Protein AF-A0A1X7T5A9-F1 (afdb_monomer)

Foldseek 3Di:
DLVCVVVVHQCLPPDDDPVDDDDDPVVVCCSQQVPDDDPDHLLPDDPDDPVSSVQLVVQLVVQRVVLVPDPCSHCVRCVVPDNRSNVVSSVVSSVVSD

Mean predicted aligned error: 6.4 Å

Organism: Amphimedon queenslandica (NCBI:txid400682)

Sequence (98 aa):
YLRRHISHSPLDRFSYNPRVFEGENVECLQVLLNTQLTNYRQCGVKDPSWSELKHFVDFLNTQLRSCESSIFCNEDIVGDVMPGLKTFVVKFMIRMSK

pLDDT: mean 80.53, std 11.08, range [44.53, 91.38]

Secondary structure (DSSP, 8-state):
-HHHHHTT---TT----TT---S-HHHHHHHHHT-SS-S--SS-SSS--HHHHHHHHHHHHHHHHHHHHSGGG-HHHHTTTSTTHHHHHHHHHHHHT-

Solvent-accessible surface area (backbone atoms only — not comparable to full-atom values): 5978 Å² total; per-residue (Å²): 108,70,69,40,57,76,68,69,47,87,40,37,88,60,76,93,53,95,88,62,85,85,81,52,73,67,56,51,50,37,64,54,67,40,77,75,91,62,101,66,58,54,55,59,58,85,83,67,51,73,65,56,53,48,51,40,50,54,53,46,50,53,53,50,52,53,41,71,74,31,70,76,42,32,43,95,76,30,38,93,81,48,65,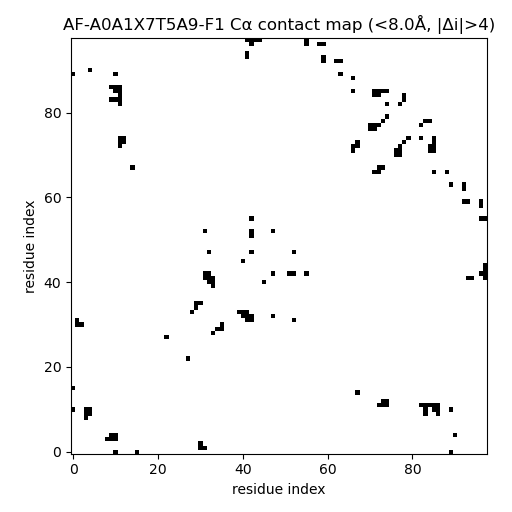57,46,35,36,50,51,53,55,48,50,52,59,74,50,70

InterPro domains:
  IPR031248 E3 ubiquitin-protein ligase RNF213 [PTHR22605] (1-98)

Radius of gyration: 13.96 Å; Cα contacts (8 Å, |Δi|>4): 89; chains: 1; bounding box: 34×25×37 Å

Structure (mmCIF, N/CA/C/O backbone):
data_AF-A0A1X7T5A9-F1
#
_entry.id   AF-A0A1X7T5A9-F1
#
loop_
_atom_site.group_PDB
_atom_site.id
_atom_site.type_symbol
_atom_site.label_atom_id
_atom_site.label_alt_id
_atom_site.label_comp_id
_atom_site.label_asym_id
_atom_site.label_entity_id
_atom_site.label_seq_id
_atom_site.pdbx_PDB_ins_code
_atom_site.Cartn_x
_atom_site.Cartn_y
_atom_site.Cartn_z
_atom_site.occupancy
_atom_site.B_iso_or_equiv
_atom_site.auth_seq_id
_atom_site.auth_comp_id
_atom_site.auth_asym_id
_atom_site.auth_atom_id
_atom_site.pdbx_PDB_model_num
ATOM 1 N N . TYR A 1 1 ? -2.842 -3.990 -1.117 1.00 86.19 1 TYR A N 1
ATOM 2 C CA . TYR A 1 1 ? -1.499 -4.108 -0.510 1.00 86.19 1 TYR A CA 1
ATOM 3 C C . TYR A 1 1 ? -1.447 -5.055 0.686 1.00 86.19 1 TYR A C 1
ATOM 5 O O . TYR A 1 1 ? -0.836 -6.105 0.546 1.00 86.19 1 TYR A O 1
ATOM 13 N N . LEU A 1 2 ? -2.108 -4.764 1.817 1.00 85.62 2 LEU A N 1
ATOM 14 C CA . LEU A 1 2 ? -2.015 -5.592 3.038 1.00 85.62 2 LEU A CA 1
ATOM 15 C C . LEU A 1 2 ? -2.392 -7.071 2.835 1.00 85.62 2 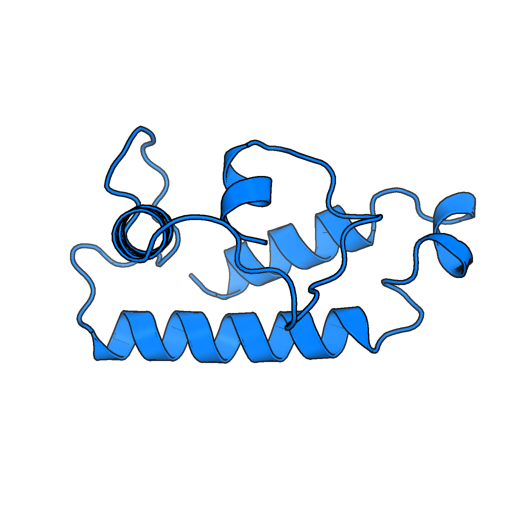LEU A C 1
ATOM 17 O O . LEU A 1 2 ? -1.639 -7.942 3.252 1.00 85.62 2 LEU A O 1
ATOM 21 N N . ARG A 1 3 ? -3.487 -7.365 2.116 1.00 84.75 3 ARG A N 1
ATOM 22 C CA . ARG A 1 3 ? -3.887 -8.748 1.778 1.00 84.75 3 ARG A CA 1
ATOM 23 C C . ARG A 1 3 ? -2.759 -9.521 1.080 1.00 84.75 3 ARG A C 1
ATOM 25 O O . ARG A 1 3 ? -2.410 -10.614 1.499 1.00 84.75 3 ARG A O 1
ATOM 32 N N . ARG A 1 4 ? -2.144 -8.906 0.064 1.00 86.75 4 ARG A N 1
ATOM 33 C CA . ARG A 1 4 ? -1.020 -9.479 -0.696 1.00 86.75 4 ARG A CA 1
ATOM 34 C C . ARG A 1 4 ? 0.248 -9.625 0.151 1.00 86.75 4 ARG A C 1
ATOM 36 O O . ARG A 1 4 ? 0.996 -10.577 -0.025 1.00 86.75 4 ARG A O 1
ATOM 43 N N . HIS A 1 5 ? 0.471 -8.708 1.091 1.00 84.38 5 HIS A N 1
ATOM 44 C CA . HIS A 1 5 ? 1.562 -8.813 2.057 1.00 84.38 5 HIS A CA 1
ATOM 45 C C . HIS A 1 5 ? 1.373 -10.009 3.009 1.00 84.38 5 HIS A C 1
ATOM 47 O O . HIS A 1 5 ? 2.338 -10.729 3.252 1.00 84.38 5 HIS A O 1
ATOM 53 N N . ILE A 1 6 ? 0.144 -10.258 3.485 1.00 81.81 6 ILE A N 1
ATOM 54 C CA . ILE A 1 6 ? -0.204 -11.427 4.318 1.00 81.81 6 ILE A CA 1
ATOM 55 C C . ILE A 1 6 ? -0.063 -12.733 3.525 1.00 81.81 6 ILE A C 1
ATOM 57 O O . ILE A 1 6 ? 0.465 -13.709 4.043 1.00 81.81 6 ILE A O 1
ATOM 61 N N . SER A 1 7 ? -0.473 -12.751 2.254 1.00 82.88 7 SER A N 1
ATOM 62 C CA . SER A 1 7 ? -0.322 -13.921 1.377 1.00 82.88 7 SER A CA 1
ATOM 63 C C . SER A 1 7 ? 1.083 -14.079 0.781 1.00 82.88 7 SER A C 1
ATOM 65 O O . SER A 1 7 ? 1.272 -14.907 -0.107 1.00 82.88 7 SER A O 1
ATOM 67 N N . HIS A 1 8 ? 2.060 -13.276 1.224 1.00 82.12 8 HIS A N 1
ATOM 68 C CA . HIS A 1 8 ? 3.439 -13.264 0.720 1.00 82.12 8 HIS A CA 1
ATOM 69 C C . HIS A 1 8 ? 3.561 -13.146 -0.811 1.00 82.12 8 HIS A C 1
ATOM 71 O O . HIS A 1 8 ? 4.545 -13.585 -1.404 1.00 82.12 8 HIS A O 1
ATOM 77 N N . SER A 1 9 ? 2.575 -12.528 -1.460 1.00 85.25 9 SER A N 1
ATOM 78 C CA . SER A 1 9 ? 2.552 -12.360 -2.910 1.00 85.25 9 SER A CA 1
ATOM 79 C C . SER A 1 9 ? 3.462 -11.202 -3.343 1.00 85.25 9 SER A C 1
ATOM 81 O O . SER A 1 9 ? 3.543 -10.197 -2.628 1.00 85.25 9 SER A O 1
ATOM 83 N N . PRO A 1 10 ? 4.132 -11.305 -4.506 1.00 84.19 10 PRO A N 1
ATOM 84 C CA . PRO A 1 10 ? 4.965 -10.226 -5.025 1.00 84.19 10 PRO A CA 1
ATOM 85 C C . PRO A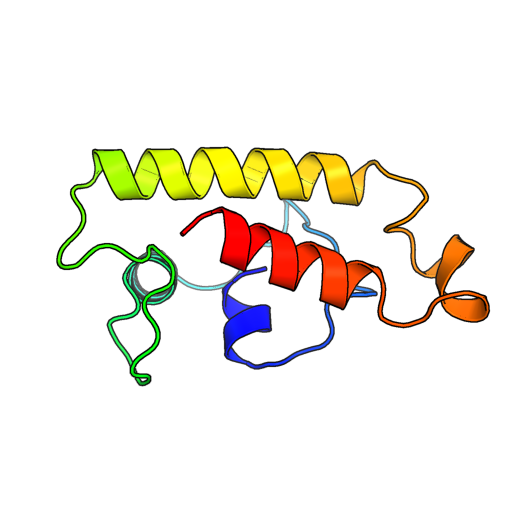 1 10 ? 4.118 -8.979 -5.308 1.00 84.19 10 PRO A C 1
ATOM 87 O O . PRO A 1 10 ? 2.995 -9.064 -5.813 1.00 84.19 10 PRO A O 1
ATOM 90 N N . LEU A 1 11 ? 4.654 -7.813 -4.951 1.00 87.75 11 LEU A N 1
ATOM 91 C CA . LEU A 1 11 ? 4.002 -6.507 -5.097 1.00 87.75 11 LEU A CA 1
ATOM 92 C C . LEU A 1 11 ? 4.633 -5.650 -6.196 1.00 87.75 11 LEU A C 1
ATOM 94 O O . LEU A 1 11 ? 4.139 -4.561 -6.476 1.00 87.75 11 LEU A O 1
ATOM 98 N N . ASP A 1 12 ? 5.683 -6.151 -6.835 1.00 86.31 12 ASP A N 1
ATOM 99 C CA . ASP A 1 12 ? 6.491 -5.424 -7.810 1.00 86.31 12 ASP A CA 1
ATOM 100 C C . ASP A 1 12 ? 5.660 -4.939 -9.007 1.00 86.31 12 ASP A C 1
ATOM 102 O O . ASP A 1 12 ? 5.592 -3.748 -9.316 1.00 86.31 12 ASP A O 1
ATOM 106 N N . ARG A 1 13 ? 4.843 -5.831 -9.568 1.00 87.06 13 ARG A N 1
ATOM 107 C CA . ARG A 1 13 ? 3.920 -5.505 -10.668 1.00 87.06 13 ARG A CA 1
ATOM 108 C C . ARG A 1 13 ? 2.530 -5.055 -10.222 1.00 87.06 13 ARG A C 1
ATOM 110 O O . ARG A 1 13 ? 1.661 -4.824 -11.055 1.00 87.06 13 ARG A O 1
ATOM 117 N N . PHE A 1 14 ? 2.281 -4.957 -8.919 1.00 89.38 14 PHE A N 1
ATOM 118 C CA . PHE A 1 14 ? 0.958 -4.608 -8.411 1.00 89.38 14 PHE A CA 1
ATOM 119 C C . PHE A 1 14 ? 0.800 -3.093 -8.277 1.00 89.38 14 PH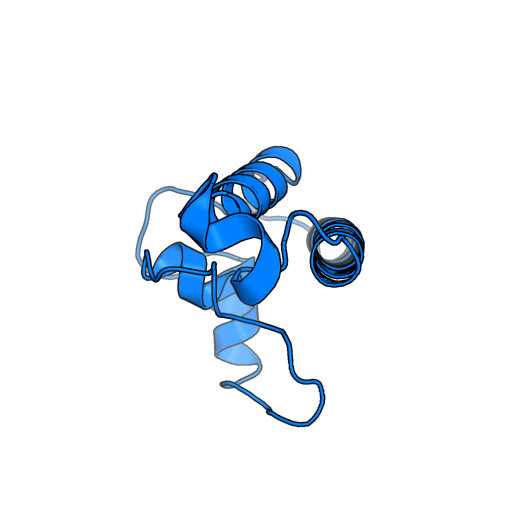E A C 1
ATOM 121 O O . PHE A 1 14 ? 1.600 -2.450 -7.607 1.00 89.38 14 PHE A O 1
ATOM 128 N N . SER A 1 15 ? -0.257 -2.521 -8.841 1.00 86.81 15 SER A N 1
ATOM 129 C CA . SER A 1 15 ? -0.667 -1.133 -8.612 1.00 86.81 15 SER A CA 1
ATOM 130 C C . SER A 1 15 ? -2.120 -1.085 -8.154 1.00 86.81 15 SER A C 1
ATOM 132 O O . SER A 1 15 ? -2.948 -1.917 -8.536 1.00 86.81 15 SER A O 1
ATOM 134 N N . TYR A 1 16 ? -2.436 -0.127 -7.290 1.00 88.44 16 TYR A N 1
ATOM 135 C CA . TYR A 1 16 ? -3.797 0.102 -6.846 1.00 88.44 16 TYR A CA 1
ATOM 136 C C . TYR A 1 16 ? -4.630 0.689 -7.985 1.00 88.44 16 TYR A C 1
ATOM 138 O O . TYR A 1 16 ? -4.278 1.703 -8.584 1.00 88.44 16 TYR A O 1
ATOM 146 N N . ASN A 1 17 ? -5.776 0.064 -8.258 1.00 87.06 17 ASN A N 1
ATOM 147 C CA . ASN A 1 17 ? -6.752 0.576 -9.206 1.00 87.06 17 ASN A CA 1
ATOM 148 C C . ASN A 1 17 ? -8.035 0.966 -8.455 1.00 87.06 17 ASN A C 1
ATOM 150 O O . ASN A 1 17 ? -8.726 0.078 -7.956 1.00 87.06 17 ASN A O 1
ATOM 154 N N . PRO A 1 18 ? -8.410 2.258 -8.414 1.00 84.31 18 PRO A N 1
ATOM 155 C CA . PRO A 1 18 ? -9.596 2.713 -7.687 1.00 84.31 18 PRO A CA 1
ATOM 156 C C . PRO A 1 18 ? -10.921 2.192 -8.265 1.00 84.31 18 PRO A C 1
ATOM 158 O O . PRO A 1 18 ? -11.948 2.298 -7.603 1.00 84.31 18 PRO A O 1
ATOM 161 N N . ARG A 1 19 ? -10.927 1.651 -9.491 1.00 84.31 19 ARG A N 1
ATOM 162 C CA . ARG A 1 19 ? -12.122 1.068 -10.127 1.00 84.31 19 ARG A CA 1
ATOM 163 C C . ARG A 1 19 ? -12.338 -0.399 -9.766 1.00 84.31 19 ARG A C 1
ATOM 165 O O . ARG A 1 19 ? -13.400 -0.938 -10.060 1.00 84.31 19 ARG A O 1
ATOM 172 N N . VAL A 1 20 ? -11.337 -1.051 -9.177 1.00 84.56 20 VAL A N 1
ATOM 173 C CA . VAL A 1 20 ? -11.405 -2.464 -8.807 1.00 84.56 20 VAL A CA 1
ATOM 174 C C . VAL A 1 20 ? -11.697 -2.551 -7.317 1.00 84.56 20 VAL A C 1
ATOM 176 O O . VAL A 1 20 ? -10.873 -2.175 -6.486 1.00 84.56 20 VAL A O 1
ATOM 179 N N . PHE A 1 21 ? -12.877 -3.061 -6.981 1.00 77.69 21 PHE A N 1
ATOM 180 C CA . PHE A 1 21 ? -13.236 -3.359 -5.602 1.00 77.69 21 PHE A CA 1
ATOM 181 C C . PHE A 1 21 ? -12.817 -4.798 -5.278 1.00 77.69 21 PHE A C 1
ATOM 183 O O . PHE A 1 21 ? -13.328 -5.742 -5.877 1.00 77.69 21 PHE A O 1
ATOM 190 N N . GLU A 1 22 ? -11.855 -4.974 -4.368 1.00 77.25 22 GLU A N 1
ATOM 191 C CA . GLU A 1 22 ? -11.345 -6.298 -3.987 1.00 77.25 22 GLU A CA 1
ATOM 192 C C . GLU A 1 22 ? -11.763 -6.692 -2.558 1.00 77.25 22 GLU A C 1
ATOM 194 O O . GLU A 1 22 ? -11.128 -6.288 -1.577 1.00 77.25 22 GLU A O 1
ATOM 199 N N . GLY A 1 23 ? -12.732 -7.605 -2.452 1.00 78.44 23 GLY A N 1
ATOM 200 C CA . GLY A 1 23 ? -13.186 -8.232 -1.202 1.00 78.44 23 GLY A CA 1
ATOM 201 C C . GLY A 1 23 ? -14.197 -7.404 -0.409 1.00 78.44 23 GLY A C 1
ATOM 202 O O . GLY A 1 23 ? -14.601 -6.329 -0.836 1.00 78.44 23 GLY A O 1
ATOM 203 N N . GLU A 1 24 ? -14.629 -7.918 0.742 1.00 83.69 24 GLU A N 1
ATOM 204 C CA . GLU A 1 24 ? -15.698 -7.304 1.543 1.00 83.69 24 GLU A CA 1
ATOM 205 C C . GLU A 1 24 ? -15.176 -6.408 2.680 1.00 83.69 24 GLU A C 1
ATOM 207 O O . GLU A 1 24 ? -14.037 -6.530 3.138 1.00 83.69 24 GLU A O 1
ATOM 212 N N . ASN A 1 25 ? -16.038 -5.525 3.201 1.00 83.06 25 ASN A N 1
ATOM 213 C CA . ASN A 1 25 ? -15.708 -4.648 4.335 1.00 83.06 25 ASN A CA 1
ATOM 214 C C . ASN A 1 25 ? -15.273 -5.436 5.584 1.00 83.06 25 ASN A C 1
ATOM 216 O O . ASN A 1 25 ? -14.390 -4.993 6.320 1.00 83.06 25 ASN A O 1
ATOM 220 N N . VAL A 1 26 ? -15.864 -6.616 5.803 1.00 82.19 26 VAL A N 1
ATOM 221 C CA . VAL A 1 26 ? -15.512 -7.508 6.917 1.00 82.19 26 VAL A CA 1
ATOM 222 C C . VAL A 1 26 ? -14.087 -8.033 6.757 1.00 82.19 26 VAL A C 1
ATOM 224 O O . VAL A 1 26 ? -13.307 -7.983 7.706 1.00 82.19 26 VAL A O 1
ATOM 227 N N . GLU A 1 27 ? -13.708 -8.456 5.551 1.00 80.94 27 GLU A N 1
ATOM 228 C CA . GLU A 1 27 ? -12.347 -8.916 5.262 1.00 80.94 27 GLU A CA 1
ATOM 229 C C . GLU A 1 27 ? -11.324 -7.785 5.408 1.00 80.94 27 GLU A C 1
ATOM 231 O O . GLU A 1 27 ? -10.220 -8.005 5.901 1.00 80.94 27 GLU A O 1
ATOM 236 N N . CYS A 1 28 ? -11.684 -6.559 5.017 1.00 83.56 28 CYS A N 1
ATOM 237 C CA . CYS A 1 28 ? -10.833 -5.386 5.212 1.00 83.56 28 CYS A CA 1
ATOM 238 C C . CYS A 1 28 ? -10.535 -5.162 6.701 1.00 83.56 28 CYS A C 1
ATOM 240 O O . CYS A 1 28 ? -9.373 -5.042 7.095 1.00 83.56 28 CYS A O 1
ATOM 242 N N . LEU A 1 29 ? -11.575 -5.184 7.540 1.00 79.94 29 LEU A N 1
ATOM 243 C CA . LEU A 1 29 ? -11.430 -5.074 8.991 1.00 79.94 29 LEU A CA 1
ATOM 244 C C . LEU A 1 29 ? -10.599 -6.220 9.568 1.00 79.94 29 LEU A C 1
ATOM 246 O O . LEU A 1 29 ? -9.711 -5.964 10.375 1.00 79.94 29 LEU A O 1
ATOM 250 N N . GLN A 1 30 ? -10.820 -7.459 9.124 1.00 80.69 30 GLN A N 1
ATOM 251 C CA . GLN A 1 30 ? -10.021 -8.613 9.547 1.00 80.69 30 GLN A CA 1
ATOM 252 C C . GLN A 1 30 ? -8.542 -8.460 9.180 1.00 80.69 30 GLN A C 1
ATOM 254 O O . GLN A 1 30 ? -7.681 -8.769 9.999 1.00 80.69 30 GLN A O 1
ATOM 259 N N . VAL A 1 31 ? -8.231 -7.942 7.989 1.00 81.06 31 VAL A N 1
ATOM 260 C CA . VAL A 1 31 ? -6.855 -7.680 7.534 1.00 81.06 31 VAL A CA 1
ATOM 261 C C . VAL A 1 31 ? -6.193 -6.556 8.340 1.00 81.06 31 VAL A C 1
ATOM 263 O O . VAL A 1 31 ? -5.003 -6.642 8.643 1.00 81.06 31 VAL A O 1
ATOM 266 N N . LEU A 1 32 ? -6.944 -5.511 8.699 1.00 77.81 32 LEU A N 1
ATOM 267 C CA . LEU A 1 32 ? -6.443 -4.381 9.492 1.00 77.81 32 LEU A CA 1
ATOM 268 C C . LEU A 1 32 ? -6.227 -4.751 10.966 1.00 77.81 32 LEU A C 1
ATOM 270 O O . LEU A 1 32 ? -5.186 -4.436 11.544 1.00 77.81 32 LEU A O 1
ATOM 274 N N . LEU A 1 33 ? -7.198 -5.442 11.562 1.00 72.88 33 LEU A N 1
ATOM 275 C CA . LEU A 1 33 ? -7.189 -5.870 12.964 1.00 72.88 33 LEU A CA 1
ATOM 276 C C . LEU A 1 33 ? -6.332 -7.122 13.192 1.00 72.88 33 LEU A C 1
ATOM 278 O O . LEU A 1 33 ? -5.884 -7.380 14.307 1.00 72.88 33 LEU A O 1
ATOM 282 N N . ASN A 1 34 ? -6.081 -7.878 12.127 1.00 62.94 34 ASN A N 1
ATOM 283 C CA . ASN A 1 34 ? -5.413 -9.171 12.117 1.00 62.94 34 ASN A CA 1
ATOM 284 C C . ASN A 1 34 ? -6.055 -10.198 13.068 1.00 62.94 34 ASN A C 1
ATOM 286 O O . ASN A 1 34 ? -5.394 -10.785 13.924 1.00 62.94 34 ASN A O 1
ATOM 290 N N . THR A 1 35 ? -7.368 -10.403 12.925 1.00 48.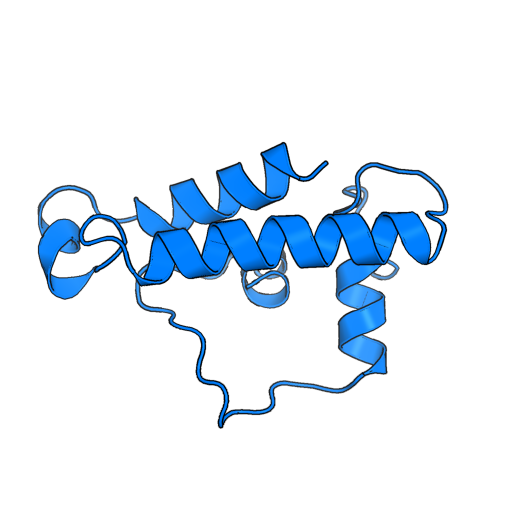62 35 THR A N 1
ATOM 291 C CA . THR A 1 35 ? -8.158 -11.334 13.753 1.00 48.62 35 THR A CA 1
ATOM 292 C C . THR A 1 35 ? -8.147 -12.785 13.267 1.00 48.62 35 THR A C 1
ATOM 294 O O . THR A 1 35 ? -8.660 -13.649 13.973 1.00 48.62 35 THR A O 1
ATOM 297 N N . GLN A 1 36 ? -7.517 -13.105 12.131 1.00 44.69 36 GLN A N 1
ATOM 298 C CA . GLN A 1 36 ? -7.444 -14.482 11.640 1.00 44.69 36 GLN A CA 1
ATOM 299 C C . GLN A 1 36 ? -6.010 -14.853 11.214 1.00 44.69 36 GLN A C 1
ATOM 301 O O . GLN A 1 36 ? -5.486 -14.343 10.229 1.00 44.69 36 GLN A O 1
ATOM 306 N N . LEU A 1 37 ? -5.420 -15.798 11.961 1.00 45.72 37 LEU A N 1
ATOM 307 C CA . LEU A 1 37 ? -4.348 -16.735 11.569 1.00 45.72 37 LEU A CA 1
ATOM 308 C C . LEU A 1 37 ? -2.850 -16.427 11.788 1.00 45.72 37 LEU A C 1
ATOM 310 O O . LEU A 1 37 ? -2.059 -17.308 11.475 1.00 45.72 37 LEU A O 1
ATOM 314 N N . THR A 1 38 ? -2.383 -15.331 12.398 1.00 44.53 38 THR A N 1
ATOM 315 C CA . THR A 1 38 ? -0.943 -15.252 12.782 1.00 44.53 38 THR A CA 1
ATOM 316 C C . THR A 1 38 ? -0.632 -14.293 13.939 1.00 44.53 38 THR A C 1
ATOM 318 O O . THR A 1 38 ? -1.242 -13.239 14.078 1.00 44.53 38 THR A O 1
ATOM 321 N N . ASN A 1 39 ? 0.398 -14.626 14.732 1.00 48.84 39 ASN A N 1
ATOM 322 C CA . ASN A 1 39 ? 0.955 -13.869 15.874 1.00 48.84 39 ASN A CA 1
ATOM 323 C C . ASN A 1 39 ? 1.530 -12.464 15.537 1.00 48.84 39 ASN A C 1
ATOM 325 O O . ASN A 1 39 ? 2.303 -11.909 16.318 1.00 48.84 39 ASN A O 1
ATOM 329 N N . TYR A 1 40 ? 1.211 -11.871 14.383 1.00 53.12 40 TYR A N 1
ATOM 330 C CA . TYR A 1 40 ? 1.881 -10.674 13.867 1.00 53.12 40 TYR A CA 1
ATO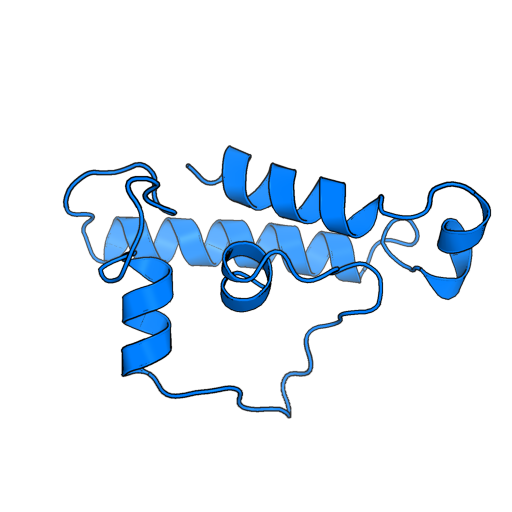M 331 C C . TYR A 1 40 ? 0.901 -9.522 13.606 1.00 53.12 40 TYR A C 1
ATOM 333 O O . TYR A 1 40 ? 0.459 -9.325 12.483 1.00 53.12 40 TYR A O 1
ATOM 341 N N . ARG A 1 41 ? 0.547 -8.717 14.617 1.00 61.16 41 ARG A N 1
ATOM 342 C CA . ARG A 1 41 ? -0.393 -7.582 14.449 1.00 61.16 41 ARG A CA 1
ATOM 343 C C . ARG A 1 41 ? 0.126 -6.563 13.424 1.00 61.16 41 ARG A C 1
ATOM 345 O O . ARG A 1 41 ? 1.289 -6.157 13.496 1.00 61.16 41 ARG A O 1
ATOM 352 N N . GLN A 1 42 ? -0.720 -6.134 12.480 1.00 62.22 42 GLN A N 1
ATOM 353 C CA . GLN A 1 42 ? -0.331 -5.133 11.473 1.00 62.22 42 GLN A CA 1
ATOM 354 C C . GLN A 1 42 ? -0.289 -3.710 12.023 1.00 62.22 42 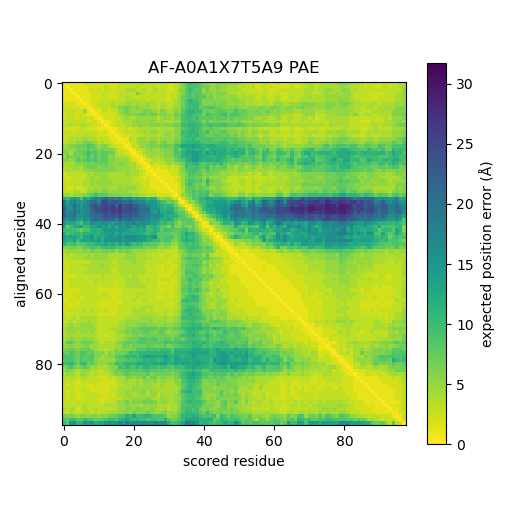GLN A C 1
ATOM 356 O O . GLN A 1 42 ? 0.559 -2.949 11.589 1.00 62.22 42 GLN A O 1
ATOM 361 N N . CYS A 1 43 ? -1.119 -3.396 13.019 1.00 60.34 43 CYS A N 1
ATOM 362 C CA . CYS A 1 43 ? -1.115 -2.108 13.715 1.00 60.34 43 CYS A CA 1
ATOM 363 C C . CYS A 1 43 ? -0.091 -2.038 14.870 1.00 60.34 43 CYS A C 1
ATOM 365 O O . CYS A 1 43 ? 0.035 -1.001 15.499 1.00 60.34 43 CYS A O 1
ATOM 367 N N . GLY A 1 44 ? 0.584 -3.140 15.229 1.00 64.75 44 GLY A N 1
ATOM 368 C CA . GLY A 1 44 ? 1.532 -3.191 16.361 1.00 64.75 44 GLY A CA 1
ATOM 369 C C . GLY A 1 44 ? 0.904 -3.080 17.766 1.00 64.75 44 GLY A C 1
ATOM 370 O O . GLY A 1 44 ? 1.428 -3.666 18.710 1.00 64.75 44 GLY A O 1
ATOM 371 N N . VAL A 1 45 ? -0.250 -2.421 17.892 1.00 65.06 45 VAL A N 1
ATOM 372 C CA . VAL A 1 45 ? -0.977 -2.160 19.143 1.00 65.06 45 VAL A CA 1
ATOM 373 C C . VAL A 1 45 ? -1.926 -3.311 19.503 1.00 65.06 45 VAL A C 1
ATOM 375 O O . VAL A 1 45 ? -2.573 -3.918 18.640 1.00 65.06 45 VAL A O 1
ATOM 378 N N . LYS A 1 46 ? -2.009 -3.636 20.800 1.00 66.62 46 LYS A N 1
ATOM 379 C CA . LYS A 1 46 ? -2.998 -4.574 21.343 1.00 66.62 46 LYS A CA 1
ATOM 380 C C . LYS A 1 46 ? -4.325 -3.833 21.533 1.00 66.62 46 LYS A C 1
ATOM 382 O O . LYS A 1 46 ? -4.374 -2.897 22.314 1.00 66.62 46 LYS A O 1
ATOM 387 N N . ASP A 1 47 ? -5.358 -4.287 20.828 1.00 68.12 47 ASP A N 1
ATOM 388 C CA . ASP A 1 47 ? -6.729 -3.752 20.860 1.00 68.12 47 ASP A CA 1
ATOM 389 C C . ASP A 1 47 ? -6.799 -2.256 20.487 1.00 68.12 47 ASP A C 1
ATOM 391 O O . ASP A 1 47 ? -7.146 -1.422 21.322 1.00 68.12 47 ASP A O 1
ATOM 395 N N . PRO A 1 48 ? -6.437 -1.902 19.235 1.00 75.75 48 PRO A N 1
ATOM 396 C CA . PRO A 1 48 ? -6.376 -0.512 18.810 1.00 75.75 48 PRO A CA 1
ATOM 397 C C . PRO A 1 48 ? -7.763 0.134 18.807 1.00 75.75 48 PRO A C 1
ATOM 399 O O . PRO A 1 48 ? -8.762 -0.460 18.392 1.00 75.75 48 PRO A O 1
ATOM 402 N N . SER A 1 49 ? -7.802 1.397 19.202 1.00 84.62 49 SER A N 1
ATOM 403 C CA . SER A 1 49 ? -8.936 2.279 18.971 1.00 84.62 49 SER A CA 1
ATOM 404 C C . SER A 1 49 ? -9.160 2.510 17.472 1.00 84.62 49 SER A C 1
ATOM 406 O O . SER A 1 49 ? -8.249 2.420 16.643 1.00 84.62 49 SER A O 1
ATOM 408 N N . TRP A 1 50 ? -10.383 2.899 17.108 1.00 83.50 50 TRP A N 1
ATOM 409 C CA . TRP A 1 50 ? -10.698 3.311 15.736 1.00 83.50 50 TRP A CA 1
ATOM 410 C C . TRP A 1 50 ? -9.821 4.468 15.248 1.00 83.50 50 TRP A C 1
ATOM 412 O O . TRP A 1 50 ? -9.479 4.526 14.067 1.00 83.50 50 TRP A O 1
ATOM 422 N N . SER A 1 51 ? -9.419 5.360 16.156 1.00 86.56 51 SER A N 1
ATOM 423 C CA . SER A 1 51 ? -8.494 6.449 15.858 1.00 86.56 51 SER A CA 1
ATOM 424 C C . SER A 1 51 ? -7.122 5.917 15.458 1.00 86.56 51 SER A C 1
ATOM 426 O O . SER A 1 51 ? -6.593 6.351 14.440 1.00 86.56 51 SER A O 1
ATOM 428 N N . GLU A 1 52 ? -6.550 4.966 16.196 1.00 82.12 52 GLU A N 1
ATOM 429 C CA . GLU A 1 52 ? -5.244 4.372 15.867 1.00 82.12 52 GLU A CA 1
ATOM 430 C C . GLU A 1 52 ? -5.283 3.618 14.534 1.00 82.12 52 GLU A C 1
ATOM 432 O O . GLU A 1 52 ? -4.395 3.801 13.703 1.00 82.12 52 GLU A O 1
ATOM 437 N N . LEU A 1 53 ? -6.355 2.861 14.271 1.00 83.56 53 LEU A N 1
ATOM 438 C CA . LEU A 1 53 ? -6.555 2.204 12.974 1.00 83.56 53 LEU A CA 1
ATOM 439 C C . LEU A 1 53 ? -6.629 3.213 11.831 1.00 83.56 53 LEU A C 1
ATOM 441 O O . LEU A 1 53 ? -6.009 3.010 10.787 1.00 83.56 53 LEU A O 1
ATOM 445 N N . LYS A 1 54 ? -7.365 4.311 12.018 1.00 86.06 54 LYS A N 1
ATOM 446 C CA . LYS A 1 54 ? -7.454 5.369 11.013 1.00 86.06 54 LYS A CA 1
ATOM 447 C C . LYS A 1 54 ? -6.092 6.015 10.758 1.00 86.06 54 LYS A C 1
ATOM 449 O O . LYS A 1 54 ? -5.715 6.147 9.598 1.00 86.06 54 LYS A O 1
ATOM 454 N N . HIS A 1 55 ? -5.348 6.367 11.806 1.00 87.12 55 HIS A N 1
ATOM 455 C CA . HIS A 1 55 ? -4.010 6.947 11.662 1.00 87.12 55 HIS A CA 1
ATOM 456 C C . HIS A 1 55 ? -3.061 5.992 10.930 1.00 87.12 55 HIS A C 1
ATOM 458 O O . HIS A 1 55 ? -2.370 6.415 10.005 1.00 87.12 55 HIS A O 1
ATOM 464 N N . PHE A 1 56 ? -3.081 4.704 11.283 1.00 85.00 56 PHE A N 1
ATOM 465 C CA . PHE A 1 56 ? -2.318 3.664 10.595 1.00 85.00 56 PHE A CA 1
ATOM 466 C C . PHE A 1 56 ? -2.651 3.603 9.099 1.00 85.00 56 PHE A C 1
ATOM 468 O O . PHE A 1 56 ? -1.753 3.649 8.256 1.00 85.00 56 PHE A O 1
ATOM 475 N N . VAL A 1 57 ? -3.941 3.525 8.756 1.00 87.00 57 VAL A N 1
ATOM 476 C CA . VAL A 1 57 ? -4.397 3.431 7.361 1.00 87.00 57 VAL A CA 1
ATOM 477 C C . VAL A 1 57 ? -4.049 4.690 6.574 1.00 87.00 57 VAL A C 1
ATOM 479 O O . VAL A 1 57 ? -3.564 4.578 5.448 1.00 87.00 57 VAL A O 1
ATOM 482 N N . ASP A 1 58 ? -4.257 5.874 7.147 1.00 89.31 58 ASP A N 1
ATOM 483 C CA . ASP A 1 58 ? -3.963 7.148 6.486 1.00 89.31 58 ASP A CA 1
ATOM 484 C C . ASP A 1 58 ? -2.456 7.308 6.231 1.00 89.31 58 ASP A C 1
ATOM 486 O O . ASP A 1 58 ? -2.045 7.681 5.123 1.00 89.31 58 ASP A O 1
ATOM 490 N N . PHE A 1 59 ? -1.625 6.964 7.219 1.00 88.88 59 PHE A N 1
ATOM 491 C CA . PHE A 1 59 ? -0.170 6.989 7.085 1.00 88.88 59 PHE A CA 1
ATOM 492 C C . PHE A 1 59 ? 0.300 6.008 6.005 1.00 88.88 59 PHE A C 1
ATOM 494 O O . PHE A 1 59 ? 0.990 6.407 5.063 1.00 88.88 59 PHE A O 1
ATOM 501 N N . LEU A 1 60 ? -0.144 4.749 6.072 1.00 89.31 60 LEU A N 1
ATOM 502 C CA . LEU A 1 60 ? 0.214 3.726 5.092 1.00 89.31 60 LEU A CA 1
ATOM 503 C C . LEU A 1 60 ? -0.251 4.099 3.676 1.00 89.31 60 LEU A C 1
ATOM 505 O O . LEU A 1 60 ? 0.510 3.953 2.722 1.00 89.31 60 LEU A O 1
ATOM 509 N N . ASN A 1 61 ? -1.473 4.611 3.518 1.00 90.94 61 ASN A N 1
ATOM 510 C CA . ASN A 1 61 ? -2.004 5.049 2.225 1.00 90.94 61 ASN A CA 1
ATOM 511 C C . ASN A 1 61 ? -1.174 6.196 1.630 1.00 90.94 61 ASN A C 1
ATOM 513 O O . ASN A 1 61 ? -0.887 6.185 0.435 1.00 90.94 61 ASN A O 1
ATOM 517 N N . THR A 1 62 ? -0.742 7.154 2.453 1.00 91.38 62 THR A N 1
ATOM 518 C CA . THR A 1 62 ? 0.127 8.254 2.005 1.00 91.38 62 THR A CA 1
ATOM 519 C C . THR A 1 62 ? 1.465 7.722 1.491 1.00 91.38 62 THR A C 1
ATOM 521 O O . THR A 1 62 ? 1.891 8.081 0.396 1.00 91.38 62 THR A O 1
ATOM 524 N N . GLN A 1 63 ? 2.097 6.810 2.233 1.00 90.06 63 GLN A N 1
ATOM 525 C CA . GLN A 1 63 ? 3.368 6.198 1.835 1.00 90.06 63 GLN A CA 1
ATOM 526 C C . GLN A 1 63 ? 3.234 5.365 0.546 1.00 90.06 63 GLN A C 1
ATOM 528 O O . GLN A 1 63 ? 4.060 5.484 -0.360 1.00 90.06 63 GLN A O 1
ATOM 533 N N . LEU A 1 64 ? 2.161 4.574 0.418 1.00 90.56 64 LEU A N 1
ATOM 534 C CA . LEU A 1 64 ? 1.893 3.759 -0.772 1.00 90.56 64 LEU A CA 1
ATOM 535 C C . LEU A 1 64 ? 1.652 4.611 -2.020 1.00 90.56 64 LEU A C 1
ATOM 537 O O . LEU A 1 64 ? 2.210 4.304 -3.070 1.00 90.56 64 LEU A O 1
ATOM 541 N N . ARG A 1 65 ? 0.881 5.700 -1.906 1.00 90.94 65 ARG A N 1
ATOM 542 C CA . ARG A 1 65 ? 0.663 6.646 -3.013 1.00 90.94 65 ARG A CA 1
ATOM 543 C C . ARG A 1 65 ? 1.970 7.282 -3.475 1.00 90.94 65 ARG A C 1
ATOM 545 O O . ARG A 1 65 ? 2.223 7.343 -4.674 1.00 90.94 65 ARG A O 1
ATOM 552 N N . SER A 1 66 ? 2.818 7.693 -2.532 1.00 90.06 66 SER A N 1
ATOM 553 C CA . SER A 1 66 ? 4.145 8.224 -2.853 1.00 90.06 66 SER A CA 1
ATOM 554 C C . SER A 1 66 ? 5.025 7.185 -3.555 1.00 90.06 66 SER A C 1
ATOM 556 O O . SER A 1 66 ? 5.694 7.527 -4.530 1.00 90.06 66 SER A O 1
ATOM 558 N N . CYS A 1 67 ? 4.989 5.912 -3.136 1.00 89.00 67 CYS A N 1
ATOM 559 C CA . CYS A 1 67 ? 5.684 4.839 -3.856 1.00 89.00 67 CYS A CA 1
ATOM 560 C C . CYS A 1 67 ? 5.127 4.665 -5.271 1.00 89.00 67 CYS A C 1
ATOM 562 O O . CYS A 1 67 ? 5.909 4.683 -6.207 1.00 89.00 67 CYS A O 1
ATOM 564 N N . GLU A 1 68 ? 3.810 4.592 -5.473 1.00 88.50 68 GLU A N 1
ATOM 565 C CA . GLU A 1 68 ? 3.232 4.440 -6.820 1.00 88.50 68 GLU A CA 1
ATOM 566 C C . GLU A 1 68 ? 3.583 5.588 -7.777 1.00 88.50 68 GLU A C 1
ATOM 568 O O . GLU A 1 68 ? 3.738 5.351 -8.972 1.00 88.50 68 GLU A O 1
ATOM 573 N N . SER A 1 69 ? 3.751 6.813 -7.270 1.00 89.25 69 SER A N 1
ATOM 574 C CA . SER A 1 69 ? 4.209 7.953 -8.078 1.00 89.25 69 SER A CA 1
ATOM 575 C C . SER A 1 69 ? 5.716 7.971 -8.358 1.00 89.25 69 SER A C 1
ATOM 577 O O . SER A 1 69 ? 6.181 8.747 -9.191 1.00 89.25 69 SER A O 1
ATOM 579 N N . SER A 1 70 ? 6.492 7.153 -7.649 1.00 89.81 70 SER A N 1
ATOM 580 C CA . SER A 1 70 ? 7.947 7.140 -7.740 1.00 89.81 70 SER A CA 1
ATOM 581 C C . SER A 1 70 ? 8.422 6.251 -8.883 1.00 89.81 70 SER A C 1
ATOM 583 O O . SER A 1 70 ? 8.031 5.087 -8.985 1.00 89.81 70 SER A O 1
ATOM 585 N N . ILE A 1 71 ? 9.365 6.756 -9.684 1.00 87.81 71 ILE A N 1
ATOM 586 C CA . ILE A 1 71 ? 10.034 5.978 -10.739 1.00 87.81 71 ILE A CA 1
ATOM 587 C C . ILE A 1 71 ? 10.708 4.714 -10.189 1.00 87.81 71 ILE A C 1
ATOM 589 O O . ILE A 1 71 ? 10.803 3.713 -10.889 1.00 87.81 71 ILE A O 1
ATOM 593 N N . PHE A 1 72 ? 11.122 4.739 -8.916 1.00 85.81 72 PHE A N 1
ATOM 594 C CA . PHE A 1 72 ? 11.791 3.622 -8.253 1.00 85.81 72 PHE A CA 1
ATOM 595 C C . PHE A 1 72 ? 10.854 2.448 -7.949 1.00 85.81 72 PHE A C 1
ATOM 597 O O . PHE A 1 72 ? 11.321 1.329 -7.773 1.00 85.81 72 PHE A O 1
ATOM 604 N N . CYS A 1 73 ? 9.540 2.685 -7.890 1.00 85.25 73 CYS A N 1
ATOM 605 C CA . CYS A 1 73 ? 8.539 1.630 -7.720 1.00 85.25 73 CYS A CA 1
ATOM 606 C C . CYS A 1 73 ? 7.891 1.221 -9.061 1.00 85.25 73 CYS A C 1
ATOM 608 O O . CYS A 1 73 ? 6.865 0.534 -9.058 1.00 85.25 73 CYS A O 1
ATOM 610 N N . ASN A 1 74 ? 8.442 1.649 -10.201 1.00 86.25 74 ASN A N 1
ATOM 611 C CA . ASN A 1 74 ? 7.995 1.195 -11.512 1.00 86.25 74 ASN A CA 1
ATOM 612 C C . ASN A 1 74 ? 8.844 -0.001 -11.966 1.00 86.25 74 ASN A C 1
ATOM 614 O O . ASN A 1 74 ? 10.002 0.159 -12.352 1.00 86.25 74 ASN A O 1
ATOM 618 N N . GLU A 1 75 ? 8.247 -1.193 -11.933 1.00 84.25 75 GLU A N 1
ATOM 619 C CA . GLU A 1 75 ? 8.916 -2.439 -12.323 1.00 84.25 75 GLU A CA 1
ATOM 620 C C . GLU A 1 75 ? 9.360 -2.435 -13.790 1.00 84.25 75 GLU A C 1
ATOM 622 O O . GLU A 1 75 ? 10.393 -3.010 -14.108 1.00 84.25 75 GLU A O 1
ATOM 627 N N . ASP A 1 76 ? 8.647 -1.736 -14.676 1.00 84.44 76 ASP A N 1
ATOM 628 C CA . ASP A 1 76 ? 9.010 -1.662 -16.097 1.00 84.44 76 ASP A CA 1
ATOM 629 C C . ASP A 1 76 ? 10.270 -0.808 -16.338 1.00 84.44 76 ASP A C 1
ATOM 631 O O . ASP A 1 76 ? 10.860 -0.862 -17.413 1.00 84.44 76 ASP A O 1
ATOM 635 N N . ILE A 1 77 ? 10.684 -0.008 -15.345 1.00 82.62 77 ILE A N 1
ATOM 636 C CA . ILE 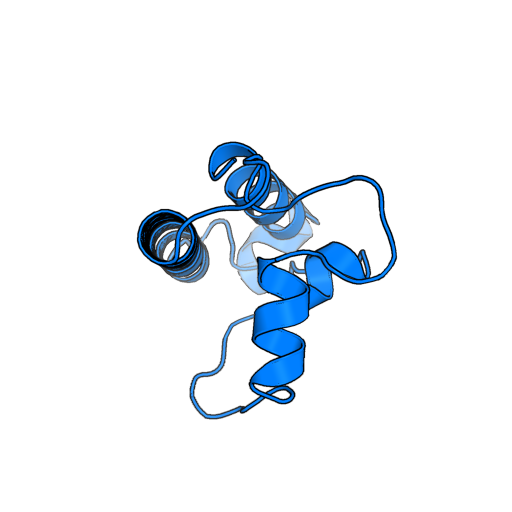A 1 77 ? 11.883 0.843 -15.403 1.00 82.62 77 ILE A CA 1
ATOM 637 C C . ILE A 1 77 ? 13.022 0.236 -14.579 1.00 82.62 77 ILE A C 1
ATOM 639 O O . ILE A 1 77 ? 14.176 0.254 -15.002 1.00 82.62 77 ILE A O 1
ATOM 643 N N . VAL A 1 78 ? 12.713 -0.258 -13.378 1.00 85.06 78 VAL A N 1
ATOM 644 C CA . VAL A 1 78 ? 13.717 -0.649 -12.376 1.00 85.06 78 VAL A CA 1
ATOM 645 C C . VAL A 1 78 ? 13.843 -2.164 -12.222 1.00 85.06 78 VAL A C 1
ATOM 647 O O . VAL A 1 78 ? 14.848 -2.621 -11.683 1.00 85.06 78 VAL A O 1
ATOM 650 N N . GLY A 1 79 ? 12.897 -2.957 -12.733 1.00 80.81 79 GLY A N 1
ATOM 651 C CA . GLY A 1 79 ? 12.868 -4.413 -12.552 1.00 80.81 79 GLY A CA 1
ATOM 652 C C . GLY A 1 79 ? 14.119 -5.133 -13.064 1.00 80.81 79 GLY A C 1
ATOM 653 O O . GLY A 1 79 ? 14.569 -6.086 -12.433 1.00 80.81 79 GLY A O 1
ATOM 654 N N . ASP A 1 80 ? 14.744 -4.629 -14.132 1.00 84.56 80 ASP A N 1
ATOM 655 C CA . ASP A 1 80 ? 15.984 -5.199 -14.683 1.00 84.56 80 ASP A CA 1
ATOM 656 C C . ASP A 1 80 ? 17.228 -4.887 -13.830 1.00 84.56 80 ASP A C 1
ATOM 658 O O . ASP A 1 80 ? 18.237 -5.588 -13.913 1.00 84.56 80 ASP A O 1
ATOM 662 N N . VAL A 1 81 ? 17.172 -3.840 -12.998 1.00 84.31 81 VAL A N 1
ATOM 663 C CA . VAL A 1 81 ? 18.305 -3.365 -12.183 1.00 84.31 81 VAL A CA 1
ATOM 664 C C . VAL A 1 81 ? 18.160 -3.779 -10.717 1.00 84.31 81 VAL A C 1
ATOM 666 O O . VAL A 1 81 ? 19.136 -4.179 -10.085 1.00 84.31 81 VAL A O 1
ATOM 669 N N . MET A 1 82 ? 16.953 -3.680 -10.156 1.00 84.38 82 MET A N 1
ATOM 670 C CA . MET A 1 82 ? 16.640 -4.021 -8.764 1.00 84.38 82 MET A CA 1
ATOM 671 C C . MET A 1 82 ? 15.272 -4.719 -8.667 1.00 84.38 82 MET A C 1
ATOM 673 O O . MET A 1 82 ? 14.310 -4.128 -8.161 1.00 84.38 82 MET A O 1
ATOM 677 N N . PRO A 1 83 ? 15.173 -5.985 -9.108 1.00 85.06 83 PRO A N 1
ATOM 678 C CA . PRO A 1 83 ? 13.939 -6.749 -8.976 1.00 85.06 83 PRO A CA 1
ATOM 679 C C . PRO A 1 83 ? 13.573 -6.907 -7.497 1.00 85.06 83 PRO A C 1
ATOM 681 O O . PRO A 1 83 ? 14.428 -7.171 -6.646 1.00 85.06 83 PRO A O 1
ATOM 684 N N . GLY A 1 84 ? 12.292 -6.752 -7.167 1.00 85.06 84 GLY A N 1
ATOM 685 C CA . GLY A 1 84 ? 11.821 -6.887 -5.784 1.00 85.06 84 GLY A CA 1
ATOM 686 C C . GLY A 1 84 ? 11.919 -5.613 -4.937 1.00 85.06 84 GLY A C 1
ATOM 687 O O . GLY A 1 84 ? 11.541 -5.642 -3.758 1.00 85.06 84 GLY A O 1
ATOM 688 N N . LEU A 1 85 ? 12.416 -4.497 -5.492 1.00 87.62 85 LEU A N 1
ATOM 689 C CA . LEU A 1 85 ? 12.571 -3.238 -4.757 1.00 87.62 85 LEU A CA 1
ATOM 690 C C . LEU A 1 85 ? 11.231 -2.742 -4.209 1.00 87.62 85 LEU A C 1
ATOM 692 O O . LEU A 1 85 ? 11.136 -2.380 -3.037 1.00 87.62 85 LEU A O 1
ATOM 696 N N . LYS A 1 86 ? 10.167 -2.771 -5.011 1.00 88.12 86 LYS A N 1
ATOM 697 C CA . LYS A 1 86 ? 8.850 -2.315 -4.560 1.00 88.12 86 LYS A CA 1
ATOM 698 C C . LYS A 1 86 ? 8.263 -3.243 -3.507 1.00 88.12 86 LYS A C 1
ATOM 700 O O . LYS A 1 86 ? 7.720 -2.763 -2.510 1.00 88.12 86 LYS A O 1
ATOM 705 N N . THR A 1 87 ? 8.412 -4.558 -3.664 1.00 89.06 87 THR A N 1
ATOM 706 C CA . THR A 1 87 ? 8.041 -5.512 -2.612 1.00 89.06 87 THR A CA 1
ATOM 707 C C . THR A 1 87 ? 8.771 -5.204 -1.303 1.00 89.06 87 THR A C 1
ATOM 709 O O . THR A 1 87 ? 8.145 -5.217 -0.239 1.00 89.06 87 THR A O 1
ATOM 712 N N . PHE A 1 88 ? 10.067 -4.889 -1.357 1.00 89.12 88 PHE A N 1
ATOM 713 C CA . PHE A 1 88 ? 10.847 -4.487 -0.187 1.00 89.12 88 PHE A CA 1
ATOM 714 C C . PHE A 1 88 ? 10.334 -3.178 0.431 1.00 89.12 88 PHE A C 1
ATOM 716 O O . PHE A 1 88 ? 10.038 -3.148 1.627 1.00 89.12 88 PHE A O 1
ATOM 723 N N . VAL A 1 89 ? 10.151 -2.130 -0.377 1.00 87.75 89 VAL A N 1
ATOM 724 C CA . VAL A 1 89 ? 9.670 -0.811 0.068 1.00 8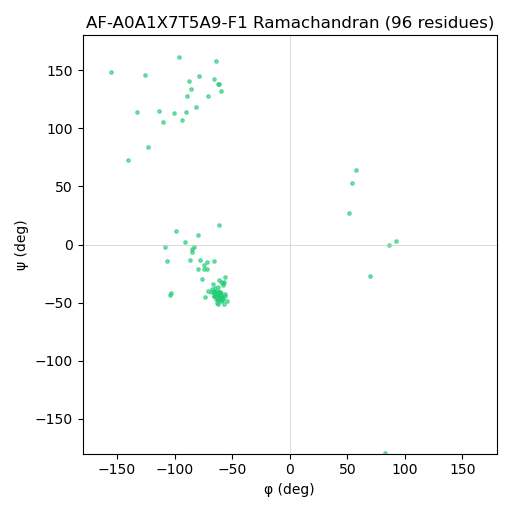7.75 89 VAL A CA 1
ATOM 725 C C . VAL A 1 89 ? 8.311 -0.928 0.752 1.00 87.75 89 VAL A C 1
ATOM 727 O O . VAL A 1 89 ? 8.136 -0.422 1.858 1.00 87.75 89 VAL A O 1
ATOM 730 N N . VAL A 1 90 ? 7.360 -1.658 0.163 1.00 86.50 90 VAL A N 1
ATOM 731 C CA . VAL A 1 90 ? 6.027 -1.827 0.759 1.00 86.50 90 VAL A CA 1
ATOM 732 C C . VAL A 1 90 ? 6.090 -2.616 2.070 1.00 86.50 90 VAL A C 1
ATOM 734 O O . VAL A 1 90 ? 5.428 -2.242 3.039 1.00 86.50 90 VAL A O 1
ATOM 737 N N . LYS A 1 91 ? 6.900 -3.681 2.148 1.00 84.94 91 LYS A N 1
ATOM 738 C CA . LYS A 1 91 ? 7.118 -4.419 3.407 1.00 84.94 91 LYS A CA 1
ATOM 739 C C . LYS A 1 91 ? 7.699 -3.508 4.489 1.00 84.94 91 LYS A C 1
ATOM 741 O O . LYS A 1 91 ? 7.257 -3.569 5.636 1.00 84.94 91 LYS A O 1
ATOM 746 N N . PHE A 1 92 ? 8.653 -2.657 4.121 1.00 85.38 92 PHE A N 1
ATOM 747 C CA . PHE A 1 92 ? 9.263 -1.694 5.028 1.00 85.38 92 PHE A CA 1
ATOM 748 C C . PHE A 1 92 ? 8.256 -0.634 5.491 1.00 85.38 92 PHE A C 1
ATOM 750 O O . PHE A 1 92 ? 8.151 -0.389 6.687 1.00 85.38 92 PHE A O 1
ATOM 757 N N . MET A 1 93 ? 7.436 -0.084 4.591 1.00 85.75 93 MET A N 1
ATOM 758 C CA . MET A 1 93 ? 6.366 0.865 4.932 1.00 85.75 93 MET A CA 1
ATOM 759 C C . MET A 1 93 ? 5.357 0.263 5.914 1.00 85.75 93 MET A C 1
ATOM 761 O O . MET A 1 93 ? 5.022 0.896 6.912 1.00 85.75 93 MET A O 1
ATOM 765 N N . ILE A 1 94 ? 4.922 -0.981 5.688 1.00 82.00 94 ILE A N 1
ATOM 766 C CA . ILE A 1 94 ? 4.027 -1.695 6.614 1.00 82.00 94 ILE A CA 1
ATOM 767 C C . ILE A 1 94 ? 4.703 -1.899 7.976 1.00 82.00 94 ILE A C 1
ATOM 769 O O . ILE A 1 94 ? 4.042 -1.807 9.008 1.00 82.00 94 ILE A O 1
ATOM 773 N N . ARG A 1 95 ? 6.017 -2.154 8.007 1.00 77.75 95 ARG A N 1
ATOM 774 C CA . ARG A 1 95 ? 6.775 -2.303 9.256 1.00 77.75 95 ARG A CA 1
ATOM 775 C C . ARG A 1 95 ? 6.954 -0.982 10.006 1.00 77.75 95 ARG A C 1
ATOM 777 O O . ARG A 1 95 ? 6.852 -1.005 11.222 1.00 77.75 95 ARG A O 1
ATOM 784 N N . MET A 1 96 ? 7.203 0.119 9.300 1.00 73.94 96 MET A N 1
ATOM 785 C CA . MET A 1 96 ? 7.375 1.468 9.864 1.00 73.94 96 MET A CA 1
ATOM 786 C C . MET A 1 96 ? 6.062 2.105 10.320 1.00 73.94 96 MET A C 1
ATOM 788 O O . MET A 1 96 ? 6.078 3.080 11.058 1.00 73.94 96 MET A O 1
ATOM 792 N N . SER A 1 97 ? 4.932 1.573 9.856 1.00 69.00 97 SER A N 1
ATOM 793 C CA . SER A 1 97 ? 3.602 2.017 10.275 1.00 69.00 97 SER A CA 1
ATOM 794 C C . SER A 1 97 ? 3.153 1.367 11.598 1.00 69.00 97 SER A C 1
ATOM 796 O O . SER A 1 97 ? 2.056 1.659 12.055 1.00 69.00 97 SER A O 1
ATOM 798 N N . LYS A 1 98 ? 3.957 0.468 12.186 1.00 64.06 98 LYS A N 1
ATOM 799 C CA . LYS A 1 98 ? 3.711 -0.195 13.482 1.00 64.06 98 LYS A CA 1
ATOM 800 C C . LYS A 1 98 ? 4.380 0.549 14.619 1.00 64.06 98 LYS A C 1
ATOM 802 O O . LYS A 1 98 ? 3.800 0.515 15.721 1.00 64.06 98 LYS A O 1
#

Nearest PDB structures (foldseek):
  8xks-assembly1_H  TM=3.398E-01  e=7.265E+00  Chlamydomonas reinhardtii